Protein AF-A0A9J7AXQ6-F1 (afdb_monomer_lite)

pLDDT: mean 84.85, std 11.45, range [49.75, 93.62]

Foldseek 3Di:
DLVVLLVVLVVLLVVLVVLVVVQVVVCVVVVHRDFQFQLNVVCVVPVVVVVVVQCVCCVPPNNVCVPPPVVVNRRDGNSVSSNCVSVVSNVVSVVVPDPPPPPPPPDD

Secondary structure (DSSP, 8-state):
-HHHHHHHHHHHHHHHHHHHHHHHHHHHHHTS----BHHHHHHHHHHHHHHHHHHHHHHHT-HHIIIIIIHHHHHSBHHHHHHHHHHHHHHHHHHTT------TT---

Structure (mmCIF, N/CA/C/O backbone):
data_AF-A0A9J7AXQ6-F1
#
_entry.id   AF-A0A9J7AXQ6-F1
#
loop_
_atom_site.group_PDB
_atom_site.id
_atom_site.type_symbol
_atom_site.label_atom_id
_atom_site.label_alt_id
_atom_site.label_comp_id
_atom_site.label_asym_id
_atom_site.label_entity_id
_atom_site.label_seq_id
_atom_site.pdbx_PDB_ins_code
_atom_site.Cartn_x
_atom_site.Cartn_y
_atom_site.Cartn_z
_atom_site.occupancy
_atom_site.B_iso_or_equiv
_atom_site.auth_seq_id
_atom_site.auth_comp_id
_atom_site.auth_asym_id
_atom_site.auth_atom_id
_atom_site.pdbx_PDB_model_num
ATOM 1 N N . MET A 1 1 ? 23.133 6.300 -2.539 1.00 62.84 1 MET A N 1
ATOM 2 C CA . MET A 1 1 ? 21.986 5.466 -2.983 1.00 62.84 1 MET A CA 1
ATOM 3 C C . MET A 1 1 ? 21.393 4.571 -1.886 1.00 62.84 1 MET A C 1
ATOM 5 O O . MET A 1 1 ? 20.195 4.644 -1.673 1.00 62.84 1 MET A O 1
ATOM 9 N N . ARG A 1 2 ? 22.169 3.785 -1.115 1.00 68.44 2 ARG A N 1
ATOM 10 C CA . ARG A 1 2 ? 21.615 2.881 -0.069 1.00 68.44 2 ARG A CA 1
ATOM 11 C C . ARG A 1 2 ? 20.768 3.558 1.022 1.00 68.44 2 ARG A C 1
ATOM 13 O O . ARG A 1 2 ? 19.809 2.959 1.490 1.00 68.44 2 ARG A O 1
ATOM 20 N N . ARG A 1 3 ? 21.113 4.787 1.433 1.00 78.12 3 ARG A N 1
ATOM 21 C CA . ARG A 1 3 ? 20.332 5.544 2.431 1.00 78.12 3 ARG A CA 1
ATOM 22 C C . ARG A 1 3 ? 18.940 5.902 1.907 1.00 78.12 3 ARG A C 1
ATOM 24 O O . ARG A 1 3 ? 17.984 5.721 2.638 1.00 78.12 3 ARG A O 1
ATOM 31 N N . PHE A 1 4 ? 18.827 6.304 0.640 1.00 82.44 4 PHE A N 1
ATOM 32 C CA . PHE A 1 4 ? 17.548 6.648 0.012 1.00 82.44 4 PHE A CA 1
ATOM 33 C C . PHE A 1 4 ? 16.562 5.473 0.033 1.00 82.44 4 PHE A C 1
ATOM 35 O O . PHE A 1 4 ? 15.451 5.621 0.523 1.00 82.44 4 PHE A O 1
ATOM 42 N N . PHE A 1 5 ? 17.000 4.275 -0.373 1.00 80.12 5 PHE A N 1
ATOM 43 C CA . PHE A 1 5 ? 16.157 3.073 -0.305 1.00 80.12 5 PHE A CA 1
ATOM 44 C C . PHE A 1 5 ? 15.745 2.707 1.124 1.00 80.12 5 PHE A C 1
ATOM 46 O O . PHE A 1 5 ? 14.632 2.242 1.336 1.00 80.12 5 PHE A O 1
ATOM 53 N N . ARG A 1 6 ? 16.616 2.936 2.116 1.00 82.69 6 ARG A N 1
ATOM 54 C CA . ARG A 1 6 ? 16.266 2.730 3.530 1.00 82.69 6 ARG A CA 1
ATOM 55 C C . ARG A 1 6 ? 15.240 3.746 4.020 1.00 82.69 6 ARG A C 1
ATOM 57 O O . ARG A 1 6 ? 14.307 3.346 4.699 1.00 82.69 6 ARG A O 1
ATOM 64 N N . PHE A 1 7 ? 15.397 5.022 3.668 1.00 87.81 7 PHE A N 1
ATOM 65 C CA . PHE A 1 7 ? 14.414 6.062 3.983 1.00 87.81 7 PHE A CA 1
ATOM 66 C C . PHE A 1 7 ? 13.057 5.745 3.354 1.00 87.81 7 PHE A C 1
ATOM 68 O O . PHE A 1 7 ? 12.054 5.758 4.057 1.00 87.81 7 PHE A O 1
ATOM 75 N N . LEU A 1 8 ? 13.028 5.370 2.072 1.00 88.62 8 LEU A N 1
ATOM 76 C CA . LEU A 1 8 ? 11.796 4.982 1.386 1.00 88.62 8 LEU A CA 1
ATOM 77 C C . LEU A 1 8 ? 11.139 3.756 2.035 1.00 88.62 8 LEU A C 1
ATOM 79 O O . LEU A 1 8 ? 9.938 3.761 2.284 1.00 88.62 8 LEU A O 1
ATOM 83 N N . ALA A 1 9 ? 11.926 2.729 2.365 1.00 87.12 9 ALA A N 1
ATOM 84 C CA . ALA A 1 9 ? 11.419 1.549 3.059 1.00 87.12 9 ALA A CA 1
ATOM 85 C C . ALA A 1 9 ? 10.834 1.897 4.438 1.00 87.12 9 ALA A C 1
ATOM 87 O O . ALA A 1 9 ? 9.763 1.413 4.784 1.00 87.12 9 ALA A O 1
ATOM 88 N N . LEU A 1 10 ? 11.499 2.768 5.206 1.00 88.44 10 LEU A N 1
ATOM 89 C CA . LEU A 1 10 ? 10.991 3.237 6.498 1.00 88.44 10 LEU A CA 1
ATOM 90 C C . LEU A 1 10 ? 9.684 4.018 6.349 1.00 88.44 10 LEU A C 1
ATOM 92 O O . LEU A 1 10 ? 8.769 3.790 7.130 1.00 88.44 10 LEU A O 1
ATOM 96 N N . ILE A 1 11 ? 9.570 4.886 5.339 1.00 90.69 11 ILE A N 1
ATOM 97 C CA . ILE A 1 11 ? 8.329 5.623 5.057 1.00 90.69 11 ILE A CA 1
ATOM 98 C C . ILE A 1 11 ? 7.185 4.650 4.753 1.00 90.69 11 ILE A C 1
ATOM 100 O O . ILE A 1 11 ? 6.106 4.791 5.320 1.00 90.69 11 ILE A O 1
ATOM 104 N N . LEU A 1 12 ? 7.425 3.631 3.921 1.00 89.31 12 LEU A N 1
ATOM 105 C CA . LEU A 1 12 ? 6.417 2.612 3.607 1.00 89.31 12 LEU A CA 1
ATOM 106 C C . LEU A 1 12 ? 6.001 1.805 4.844 1.00 89.31 12 LEU A C 1
ATOM 108 O O . LEU A 1 12 ? 4.815 1.548 5.032 1.00 89.31 12 LEU A O 1
ATOM 112 N N . ILE A 1 13 ? 6.953 1.447 5.710 1.00 89.00 13 ILE A N 1
ATOM 113 C CA . ILE A 1 13 ? 6.670 0.733 6.965 1.00 89.00 13 ILE A CA 1
ATOM 114 C C . ILE A 1 13 ? 5.862 1.613 7.927 1.00 89.00 13 ILE A C 1
ATOM 116 O O . ILE A 1 13 ? 4.897 1.139 8.523 1.00 89.00 13 ILE A O 1
ATOM 120 N N . LEU A 1 14 ? 6.222 2.890 8.074 1.00 92.06 14 LEU A N 1
ATOM 121 C CA . LEU A 1 14 ? 5.473 3.833 8.909 1.00 92.06 14 LEU A CA 1
ATOM 122 C C . LEU A 1 14 ? 4.054 4.041 8.378 1.00 92.06 14 LEU A C 1
ATOM 124 O O . LEU A 1 14 ? 3.109 4.054 9.163 1.00 92.06 14 LEU A O 1
ATOM 128 N N . LEU A 1 15 ? 3.894 4.144 7.057 1.00 91.50 15 LEU A N 1
ATOM 129 C CA . LEU A 1 15 ? 2.584 4.237 6.420 1.00 91.50 15 LEU A CA 1
ATOM 130 C C . LEU A 1 15 ? 1.748 2.977 6.682 1.00 91.50 15 LEU A C 1
ATOM 132 O O . LEU A 1 15 ? 0.584 3.083 7.055 1.00 91.50 15 LEU A O 1
ATOM 136 N N . ALA A 1 16 ? 2.347 1.791 6.554 1.00 91.69 16 ALA A N 1
ATOM 137 C CA . ALA A 1 16 ? 1.688 0.526 6.864 1.00 91.69 16 ALA A CA 1
ATOM 138 C C . ALA A 1 16 ? 1.220 0.459 8.326 1.00 91.69 16 ALA A C 1
ATOM 140 O O . ALA A 1 16 ? 0.080 0.079 8.589 1.00 91.69 16 ALA A O 1
ATOM 141 N N . LEU A 1 17 ? 2.065 0.882 9.272 1.00 91.81 17 LEU A N 1
ATOM 142 C CA . LEU A 1 17 ? 1.714 0.951 10.693 1.00 91.81 17 LEU A CA 1
ATOM 143 C C . LEU A 1 17 ? 0.592 1.958 10.964 1.00 91.81 17 LEU A C 1
ATOM 145 O O . LEU A 1 17 ? -0.317 1.655 11.733 1.00 91.81 17 LEU A O 1
ATOM 149 N N . ALA A 1 18 ? 0.620 3.127 10.323 1.00 92.88 18 ALA A N 1
ATOM 150 C CA . ALA A 1 18 ? -0.433 4.131 10.456 1.00 92.88 18 ALA A CA 1
ATOM 151 C C . ALA A 1 18 ? -1.784 3.610 9.940 1.00 92.88 18 ALA A C 1
ATOM 153 O O . ALA A 1 18 ? -2.809 3.809 10.590 1.00 92.88 18 ALA A O 1
ATOM 154 N N . LEU A 1 19 ? -1.784 2.898 8.809 1.00 91.69 19 LEU A N 1
ATOM 155 C CA . LEU A 1 19 ? -2.984 2.261 8.262 1.00 91.69 19 LEU A CA 1
ATOM 156 C C . LEU A 1 19 ? -3.502 1.145 9.174 1.00 91.69 19 LEU A C 1
ATOM 158 O O . LEU A 1 19 ? -4.696 1.101 9.448 1.00 91.69 19 LEU A O 1
ATOM 162 N N . ALA A 1 20 ? -2.617 0.301 9.709 1.00 90.50 20 ALA A N 1
ATOM 163 C CA . ALA A 1 20 ? -3.004 -0.738 10.663 1.00 90.50 20 ALA A CA 1
ATOM 164 C C . ALA A 1 20 ? -3.596 -0.139 11.952 1.00 90.50 20 ALA A C 1
ATOM 166 O O . ALA A 1 20 ? -4.612 -0.620 12.451 1.00 90.50 20 ALA A O 1
ATOM 167 N N . ALA A 1 21 ? -2.998 0.938 12.471 1.00 92.56 21 ALA A N 1
ATOM 168 C CA . ALA A 1 21 ? -3.497 1.644 13.647 1.00 92.56 21 ALA A CA 1
ATOM 169 C C . ALA A 1 21 ? -4.862 2.297 13.387 1.00 92.56 21 ALA A C 1
ATOM 171 O O . ALA A 1 21 ? -5.758 2.187 14.222 1.00 92.56 21 ALA A O 1
ATOM 172 N N . ARG A 1 22 ? -5.045 2.930 12.218 1.00 93.06 22 ARG A N 1
ATOM 173 C CA . ARG A 1 22 ? -6.338 3.468 11.771 1.00 93.06 22 ARG A CA 1
ATOM 174 C C . ARG A 1 22 ? -7.393 2.369 11.720 1.00 93.06 22 ARG A C 1
ATOM 176 O O . ARG A 1 22 ? -8.458 2.541 12.304 1.00 93.06 22 ARG A O 1
ATOM 183 N N . ASP A 1 23 ? -7.111 1.268 11.033 1.00 90.44 23 ASP A N 1
ATOM 184 C CA . ASP A 1 23 ? -8.073 0.179 10.855 1.00 90.44 23 ASP A CA 1
ATOM 185 C C . ASP A 1 23 ? -8.423 -0.464 12.205 1.00 90.44 23 ASP A C 1
ATOM 187 O O . ASP A 1 23 ? -9.594 -0.731 12.475 1.00 90.44 23 ASP A O 1
ATOM 191 N N . GLY A 1 24 ? -7.447 -0.606 13.108 1.00 90.06 24 GLY A N 1
ATOM 192 C CA . GLY A 1 24 ? -7.681 -1.032 14.489 1.00 90.06 24 GLY A CA 1
ATOM 193 C C . GLY A 1 24 ? -8.557 -0.054 15.277 1.00 90.06 24 GLY A C 1
ATOM 194 O O . GLY A 1 24 ? -9.508 -0.471 15.936 1.00 90.06 24 GLY A O 1
ATOM 195 N N . TYR A 1 25 ? -8.291 1.248 15.169 1.00 91.69 25 TYR A N 1
ATOM 196 C CA . TYR A 1 25 ? -9.062 2.295 15.841 1.00 91.69 25 TYR A CA 1
ATOM 197 C C . TYR A 1 25 ? -10.512 2.359 15.348 1.00 91.69 25 TYR A C 1
ATOM 199 O O . TYR A 1 25 ? -11.444 2.366 16.152 1.00 91.69 25 TYR A O 1
ATOM 207 N N . VAL A 1 26 ? -10.717 2.349 14.029 1.00 90.44 26 VAL A N 1
ATOM 208 C CA . VAL A 1 26 ? -12.055 2.342 13.423 1.00 90.44 26 VAL A CA 1
ATOM 209 C C . VAL A 1 26 ? -12.792 1.051 13.774 1.00 90.44 26 VAL A C 1
ATOM 211 O O . VAL A 1 26 ? -13.982 1.093 14.094 1.00 90.44 26 VAL A O 1
ATOM 214 N N . SER A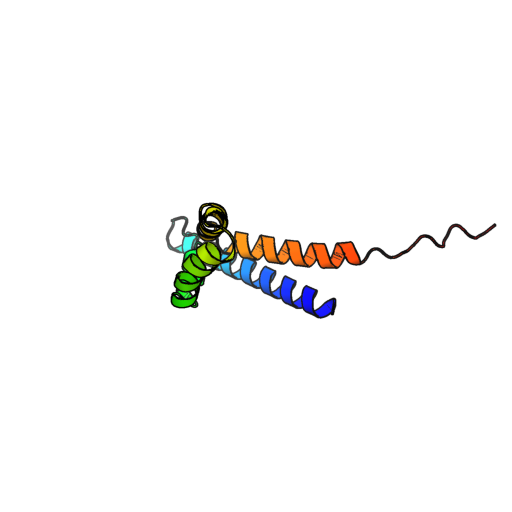 1 27 ? -12.098 -0.089 13.774 1.00 90.00 27 SER A N 1
ATOM 215 C CA . SER A 1 27 ? -12.712 -1.365 14.145 1.00 90.00 27 SER A CA 1
ATOM 216 C C . SER A 1 27 ? -13.154 -1.389 15.608 1.00 90.00 27 SER A C 1
ATOM 218 O O . SER A 1 27 ? -14.244 -1.866 15.921 1.00 90.00 27 SER A O 1
ATOM 220 N N . TRP A 1 28 ? -12.345 -0.807 16.499 1.00 90.38 28 TRP A N 1
ATOM 221 C CA . TRP A 1 28 ? -12.684 -0.648 17.911 1.00 90.38 28 TRP A CA 1
ATOM 222 C C . TRP A 1 28 ? -13.911 0.246 18.110 1.00 90.38 28 TRP A C 1
ATOM 224 O O . TRP A 1 28 ? -14.832 -0.123 18.832 1.00 90.38 28 TRP A O 1
ATOM 234 N N . GLN A 1 29 ? -13.955 1.401 17.441 1.00 92.62 29 GLN A N 1
ATOM 235 C CA . GLN A 1 29 ? -15.079 2.335 17.561 1.00 92.62 29 GLN A CA 1
ATOM 236 C C . GLN A 1 29 ? -16.394 1.773 17.026 1.00 92.62 29 GLN A C 1
ATOM 238 O O . GLN A 1 29 ? -17.453 1.998 17.605 1.00 92.62 29 GLN A O 1
ATOM 243 N N . THR A 1 30 ? -16.337 1.084 15.889 1.00 88.81 30 THR A N 1
ATOM 244 C CA . THR A 1 30 ? -17.537 0.590 15.202 1.00 88.81 30 THR A CA 1
ATOM 245 C C . THR A 1 30 ? -18.000 -0.772 15.718 1.00 88.81 30 THR A C 1
ATOM 247 O O . THR A 1 30 ? -19.078 -1.230 15.335 1.00 88.81 30 THR A O 1
ATOM 250 N N . GLY A 1 31 ? -17.194 -1.438 16.556 1.00 87.62 31 GLY A N 1
ATOM 251 C CA . GLY A 1 31 ? -17.439 -2.805 17.022 1.00 87.62 31 GLY A CA 1
ATOM 252 C C . GLY A 1 31 ? -17.439 -3.846 15.895 1.00 87.62 31 GLY A C 1
ATOM 253 O O . GLY A 1 31 ? -17.910 -4.966 16.086 1.00 87.62 31 GLY A O 1
ATOM 254 N N . ARG A 1 32 ? -16.957 -3.480 14.703 1.00 87.56 32 ARG A N 1
ATOM 255 C CA . ARG A 1 32 ? -16.921 -4.319 13.501 1.00 87.56 32 ARG A CA 1
ATOM 256 C C . ARG A 1 32 ? -15.526 -4.279 12.908 1.00 87.56 32 ARG A C 1
ATOM 258 O O . ARG A 1 32 ? -14.889 -3.237 12.920 1.00 87.56 32 ARG A O 1
ATOM 265 N N . LEU A 1 33 ? -15.067 -5.393 12.344 1.00 85.44 33 LEU A N 1
ATOM 266 C CA . LEU A 1 33 ? -13.806 -5.410 11.605 1.00 85.44 33 LEU A CA 1
ATOM 267 C C . LEU A 1 33 ? -13.957 -4.562 10.337 1.00 85.44 33 LEU A C 1
ATOM 269 O O . LEU A 1 33 ? -14.629 -4.970 9.391 1.00 85.44 33 LEU A O 1
ATOM 273 N N . ASN A 1 34 ? -13.354 -3.375 10.346 1.00 86.94 34 ASN A N 1
ATOM 274 C CA . ASN A 1 34 ? -13.343 -2.447 9.225 1.00 86.94 34 ASN A CA 1
ATOM 275 C C . ASN A 1 34 ? -11.899 -2.258 8.761 1.00 86.94 34 ASN A C 1
ATOM 277 O O . ASN A 1 34 ? -11.148 -1.445 9.303 1.00 86.94 34 ASN A O 1
ATOM 281 N N . ILE A 1 35 ? -11.521 -3.072 7.783 1.00 90.25 35 ILE A N 1
ATOM 282 C CA . ILE A 1 35 ? -10.190 -3.086 7.191 1.00 90.25 35 ILE A CA 1
A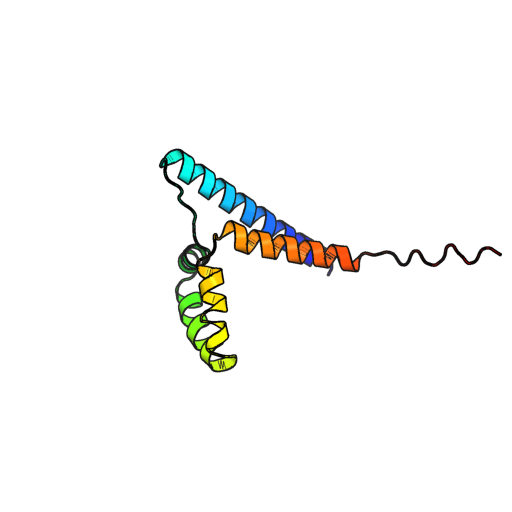TOM 283 C C . ILE A 1 35 ? -10.292 -2.421 5.827 1.00 90.25 35 ILE A C 1
ATOM 285 O O . ILE A 1 35 ? -11.188 -2.739 5.047 1.00 90.25 35 ILE A O 1
ATOM 289 N N . MET A 1 36 ? -9.394 -1.482 5.545 1.00 92.94 36 MET A N 1
ATOM 290 C CA . MET A 1 36 ? -9.399 -0.787 4.265 1.00 92.94 36 MET A CA 1
ATOM 291 C C . MET A 1 36 ? -8.562 -1.545 3.238 1.00 92.94 36 MET A C 1
ATOM 293 O O . MET A 1 36 ? -7.369 -1.779 3.441 1.00 92.94 36 MET A O 1
ATOM 297 N N . ASP A 1 37 ? -9.175 -1.862 2.103 1.00 93.62 37 ASP A N 1
ATOM 298 C CA . ASP A 1 37 ? -8.490 -2.523 0.995 1.00 93.62 37 ASP A CA 1
ATOM 299 C C . ASP A 1 37 ? -7.532 -1.564 0.274 1.00 93.62 37 ASP A C 1
ATOM 301 O O . ASP A 1 37 ? -7.769 -0.350 0.182 1.00 93.62 37 ASP A O 1
ATOM 305 N N . ALA A 1 38 ? -6.446 -2.107 -0.278 1.00 92.50 38 ALA A N 1
ATOM 306 C CA . ALA A 1 38 ? -5.435 -1.333 -0.997 1.00 92.50 38 ALA A CA 1
ATOM 307 C C . ALA A 1 38 ? -6.017 -0.578 -2.207 1.00 92.50 38 ALA A C 1
ATOM 309 O O . ALA A 1 38 ? -5.642 0.568 -2.464 1.00 92.50 38 ALA A O 1
ATOM 310 N N . GLY A 1 39 ? -6.969 -1.187 -2.916 1.00 91.38 39 GLY A N 1
ATOM 311 C CA . GLY A 1 39 ? -7.675 -0.582 -4.044 1.00 91.38 39 GLY A CA 1
ATOM 312 C C . GLY A 1 39 ? -8.535 0.605 -3.624 1.00 91.38 39 GLY A C 1
ATOM 313 O O . GLY A 1 39 ? -8.516 1.633 -4.296 1.00 91.38 39 GLY A O 1
ATOM 314 N N . THR A 1 40 ? -9.218 0.514 -2.481 1.00 92.00 40 THR A N 1
ATOM 315 C CA . THR A 1 40 ? -10.012 1.621 -1.923 1.00 92.00 40 THR A CA 1
ATOM 316 C C . THR A 1 40 ? -9.120 2.789 -1.519 1.00 92.00 40 THR A C 1
ATOM 318 O O . THR A 1 40 ? -9.435 3.939 -1.829 1.00 92.00 40 THR A O 1
ATOM 321 N N . LEU A 1 41 ? -7.971 2.510 -0.896 1.00 91.56 41 LEU A N 1
ATOM 322 C CA . LEU A 1 41 ? -6.988 3.541 -0.567 1.00 91.56 41 LEU A CA 1
ATOM 323 C C . LEU A 1 41 ? -6.422 4.210 -1.828 1.00 91.56 41 LEU A C 1
ATOM 325 O O . LEU A 1 41 ? -6.363 5.438 -1.888 1.00 91.56 41 LEU A O 1
ATOM 329 N N . TRP A 1 42 ? -6.047 3.439 -2.852 1.00 92.31 42 TRP A N 1
ATOM 330 C CA . TRP A 1 42 ? -5.553 4.005 -4.111 1.00 92.31 42 TRP A CA 1
ATOM 331 C C . TRP A 1 42 ? -6.643 4.824 -4.811 1.00 92.31 42 TRP A C 1
ATOM 333 O O . TRP A 1 42 ? -6.408 5.972 -5.183 1.00 92.31 42 TRP A O 1
ATOM 343 N N . ALA A 1 43 ? -7.861 4.298 -4.921 1.00 91.44 43 ALA A N 1
ATOM 344 C CA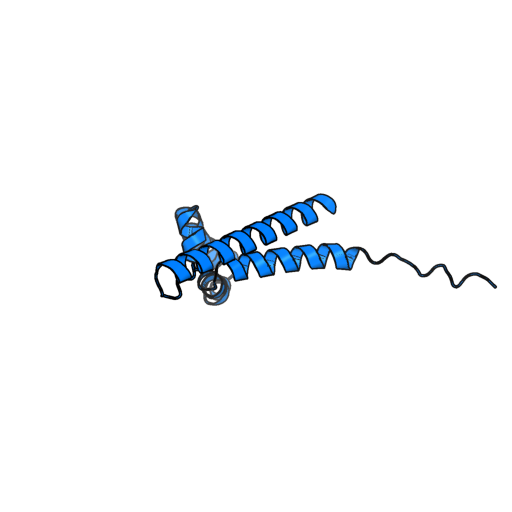 . ALA A 1 43 ? -8.980 5.025 -5.510 1.00 91.44 43 ALA A CA 1
ATOM 345 C C . ALA A 1 43 ? -9.306 6.324 -4.749 1.00 91.44 43 ALA A C 1
ATOM 347 O O . ALA A 1 43 ? -9.714 7.301 -5.375 1.00 91.44 43 ALA A O 1
ATOM 348 N N . GLY A 1 44 ? -9.106 6.348 -3.426 1.00 90.88 44 GLY A N 1
ATOM 349 C CA . GLY A 1 44 ? -9.239 7.548 -2.598 1.00 90.88 44 GLY A CA 1
ATOM 350 C C . GLY A 1 44 ? -8.142 8.590 -2.835 1.00 90.88 44 GLY A C 1
ATOM 351 O O . GLY A 1 44 ? -8.408 9.782 -2.713 1.00 90.88 44 GLY A O 1
ATOM 352 N N . LEU A 1 45 ? -6.932 8.161 -3.207 1.00 90.19 45 LEU A N 1
ATOM 353 C CA . LEU A 1 45 ? -5.829 9.059 -3.562 1.00 90.19 45 LEU A CA 1
ATOM 354 C C . LEU A 1 45 ? -5.956 9.589 -4.993 1.00 90.19 45 LEU A C 1
ATOM 356 O O . LEU A 1 45 ? -5.801 10.785 -5.221 1.00 90.19 45 LEU A O 1
ATOM 360 N N . HIS A 1 46 ? -6.189 8.701 -5.964 1.00 90.62 46 HIS A N 1
ATOM 361 C CA . HIS A 1 46 ? -6.264 9.072 -7.375 1.00 90.62 46 HIS A CA 1
ATOM 362 C C . HIS A 1 46 ? -6.984 8.010 -8.220 1.00 90.62 46 HIS A C 1
ATOM 364 O O . HIS A 1 46 ? -6.356 7.175 -8.881 1.00 90.62 46 HIS A O 1
ATOM 370 N N . ARG A 1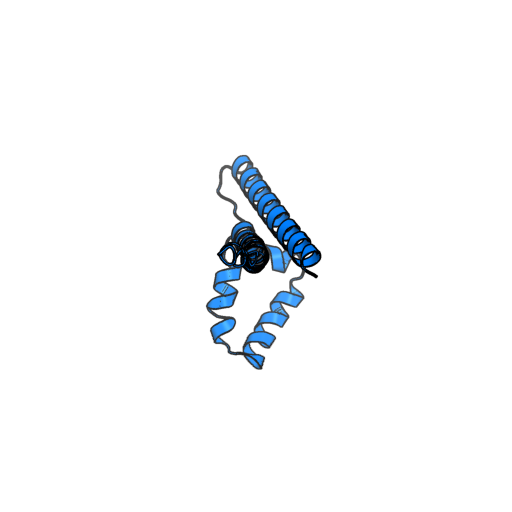 47 ? -8.319 8.062 -8.244 1.00 91.19 47 ARG A N 1
ATOM 371 C CA . ARG A 1 47 ? -9.178 7.115 -8.978 1.00 91.19 47 ARG A CA 1
ATOM 372 C C . ARG A 1 47 ? -8.836 6.989 -10.464 1.00 91.19 47 ARG A C 1
ATOM 374 O O . ARG A 1 47 ? -8.731 5.871 -10.959 1.00 91.19 47 ARG A O 1
ATOM 381 N N . ASP A 1 48 ? -8.584 8.103 -11.145 1.00 92.56 48 ASP A N 1
ATOM 382 C CA . ASP A 1 48 ? -8.306 8.092 -12.589 1.00 92.56 48 ASP A CA 1
ATOM 383 C C . ASP A 1 48 ? -7.025 7.318 -12.916 1.00 92.56 48 ASP A C 1
ATOM 385 O O . ASP A 1 48 ? -6.935 6.635 -13.931 1.00 92.56 48 ASP A O 1
ATOM 389 N N . SER A 1 49 ? -6.036 7.353 -12.014 1.00 91.56 49 SER A N 1
ATOM 390 C CA . SER A 1 49 ? -4.780 6.627 -12.222 1.00 91.56 49 SER A CA 1
ATOM 391 C C . SER A 1 49 ? -4.997 5.116 -12.159 1.00 91.56 49 SER A C 1
ATOM 393 O O . SER A 1 49 ? -4.381 4.376 -12.922 1.00 91.56 49 SER A O 1
ATOM 395 N N . LEU A 1 50 ? -5.923 4.666 -11.306 1.00 89.75 50 LEU A N 1
ATOM 396 C CA . LEU A 1 50 ? -6.299 3.265 -11.191 1.00 89.75 50 LEU A CA 1
ATOM 397 C C . LEU A 1 50 ? -7.059 2.788 -12.438 1.00 89.75 50 LEU A C 1
ATOM 399 O O . LEU A 1 50 ? -6.765 1.717 -12.963 1.00 89.75 50 LEU A O 1
ATOM 403 N N . GLN A 1 51 ? -7.985 3.605 -12.947 1.00 91.88 51 GLN A N 1
ATOM 404 C CA . GLN A 1 51 ? -8.743 3.301 -14.167 1.00 91.88 51 GLN A CA 1
ATOM 405 C C . GLN A 1 51 ? -7.864 3.273 -15.420 1.00 91.88 51 GLN A C 1
ATOM 407 O O . GLN A 1 51 ? -8.138 2.508 -16.337 1.00 91.88 51 GLN A O 1
ATOM 412 N N . LEU A 1 52 ? -6.804 4.083 -15.463 1.00 92.62 52 LEU A N 1
ATOM 413 C CA . LEU A 1 52 ? -5.824 4.065 -16.550 1.00 92.62 52 LEU A CA 1
ATOM 414 C C . LEU A 1 52 ? -4.821 2.908 -16.422 1.00 92.62 52 LEU A C 1
ATOM 416 O O . LEU A 1 52 ? -4.326 2.417 -17.438 1.00 92.62 52 LEU A O 1
ATOM 420 N N . ALA A 1 53 ? -4.525 2.454 -15.199 1.00 89.81 53 ALA A N 1
ATOM 421 C CA . ALA A 1 53 ? -3.588 1.358 -14.957 1.00 89.81 53 ALA A CA 1
ATOM 422 C C . ALA A 1 53 ? -4.085 0.027 -15.545 1.00 89.81 53 ALA A C 1
ATOM 424 O O . ALA A 1 53 ? -3.293 -0.709 -16.134 1.00 89.81 53 ALA A O 1
ATOM 425 N N . GLU A 1 54 ? -5.388 -0.248 -15.449 1.00 89.56 54 GLU A N 1
ATOM 426 C CA . GLU A 1 54 ? -6.018 -1.451 -16.004 1.00 89.56 54 GLU A CA 1
ATOM 427 C C . GLU A 1 54 ? -5.751 -1.651 -17.508 1.00 89.56 54 GLU A C 1
ATOM 429 O O . GLU A 1 54 ? -5.112 -2.649 -17.878 1.00 89.56 54 GLU A O 1
ATOM 434 N N . PRO A 1 55 ? -6.187 -0.739 -18.401 1.00 92.19 55 PRO A N 1
ATOM 435 C CA . PRO A 1 55 ? -5.971 -0.894 -19.829 1.00 92.19 55 PRO A CA 1
ATOM 436 C C . PRO A 1 55 ? -4.488 -0.794 -20.182 1.00 92.19 55 PRO A C 1
ATOM 438 O O . PRO A 1 55 ? -4.059 -1.453 -21.125 1.00 92.19 55 PRO A O 1
ATOM 441 N N . ALA A 1 56 ? -3.682 -0.032 -19.433 1.00 91.25 56 ALA A N 1
ATOM 442 C CA . ALA A 1 56 ? -2.243 0.038 -19.664 1.00 91.25 56 ALA A CA 1
ATOM 443 C C . ALA A 1 56 ? -1.567 -1.324 -19.433 1.00 91.25 56 ALA A C 1
ATOM 445 O O . ALA A 1 56 ? -0.882 -1.831 -20.320 1.00 91.25 56 ALA A O 1
ATOM 446 N N . ILE A 1 57 ? -1.793 -1.962 -18.284 1.00 89.31 57 ILE A N 1
ATOM 447 C CA . ILE A 1 57 ? -1.190 -3.267 -17.966 1.00 89.31 57 ILE A CA 1
ATOM 448 C C . ILE A 1 57 ? -1.709 -4.349 -18.916 1.00 89.31 57 ILE A C 1
ATOM 450 O O . ILE A 1 57 ? -0.927 -5.152 -19.430 1.00 89.31 57 ILE A O 1
ATOM 454 N N . THR A 1 58 ? -3.011 -4.330 -19.201 1.00 91.06 58 THR A N 1
ATOM 455 C CA . THR A 1 58 ? -3.651 -5.294 -20.105 1.00 91.06 58 THR A CA 1
ATOM 456 C C . THR A 1 58 ? -3.115 -5.176 -21.533 1.00 91.06 58 THR A C 1
ATOM 458 O O . THR A 1 58 ? -2.887 -6.194 -22.184 1.00 91.06 58 THR A O 1
ATOM 461 N N . ARG A 1 59 ? -2.875 -3.948 -22.017 1.00 90.62 59 ARG A N 1
ATOM 462 C CA . ARG A 1 59 ? -2.416 -3.676 -23.387 1.00 90.62 59 ARG A CA 1
ATOM 463 C C . ARG A 1 59 ? -0.913 -3.861 -23.579 1.00 90.62 59 ARG A C 1
ATOM 465 O O . ARG A 1 59 ? -0.508 -4.302 -24.649 1.00 90.62 59 ARG A O 1
ATOM 472 N N . TYR A 1 60 ? -0.095 -3.484 -22.595 1.00 91.81 60 TYR A N 1
ATOM 473 C CA . TYR A 1 60 ? 1.365 -3.457 -22.750 1.00 91.81 60 TYR A CA 1
ATOM 474 C C . TYR A 1 60 ? 2.084 -4.680 -22.179 1.00 91.81 60 TYR A C 1
ATOM 476 O O . TYR A 1 60 ? 3.208 -4.950 -22.596 1.00 91.81 60 TYR A O 1
ATOM 484 N N . LEU A 1 61 ? 1.484 -5.400 -21.227 1.00 88.75 61 LEU A N 1
ATOM 485 C CA . LEU A 1 61 ? 2.136 -6.533 -20.569 1.00 88.75 61 LEU A CA 1
ATOM 486 C C . LEU A 1 61 ? 1.385 -7.835 -20.845 1.00 88.75 61 LEU A C 1
ATOM 488 O O . LEU A 1 61 ? 1.827 -8.639 -21.660 1.00 88.75 61 LEU A O 1
ATOM 492 N N . HIS A 1 62 ? 0.270 -8.056 -20.148 1.00 87.62 62 HIS A N 1
ATOM 493 C CA . HIS A 1 62 ? -0.588 -9.224 -20.323 1.00 87.62 62 HIS A CA 1
ATOM 494 C C . HIS A 1 62 ? -1.874 -9.056 -19.490 1.00 87.62 62 HIS A C 1
ATOM 496 O O . HIS A 1 62 ? -1.772 -8.662 -18.322 1.00 87.62 62 HIS A O 1
ATOM 502 N N . PRO A 1 63 ? -3.065 -9.435 -19.993 1.00 87.69 63 PRO A N 1
ATOM 503 C CA . PRO A 1 63 ? -4.320 -9.358 -19.231 1.00 87.69 63 PRO A CA 1
ATOM 504 C C . PRO A 1 63 ? -4.269 -10.084 -17.877 1.00 87.69 63 PRO A C 1
ATOM 506 O O . PRO A 1 63 ? -4.788 -9.591 -16.877 1.00 87.69 63 PRO A O 1
ATOM 509 N N . TYR A 1 64 ? -3.559 -11.218 -17.828 1.00 88.94 64 TYR A N 1
ATOM 510 C CA . TYR A 1 64 ? -3.417 -12.037 -16.616 1.00 88.94 64 TYR A CA 1
ATOM 511 C C . TYR A 1 64 ? -2.724 -11.314 -15.439 1.00 88.94 64 TYR A C 1
ATOM 513 O O . TYR A 1 64 ? -2.916 -11.659 -14.273 1.00 88.94 64 TYR A O 1
ATOM 521 N N . LEU A 1 65 ? -1.902 -10.297 -15.727 1.00 88.56 65 LEU A N 1
ATOM 522 C CA . LEU A 1 65 ? -1.219 -9.514 -14.692 1.00 88.56 65 LEU A CA 1
ATOM 523 C 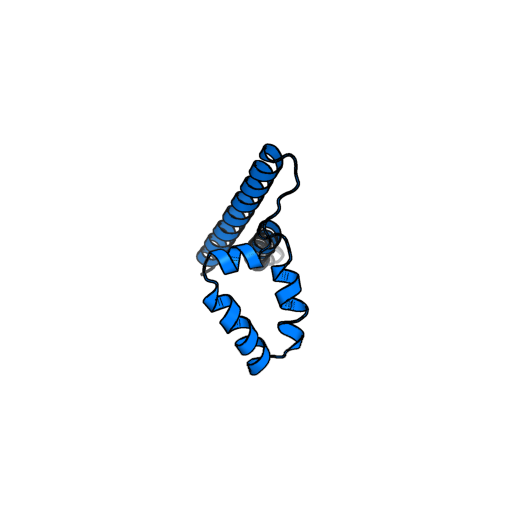C . LEU A 1 65 ? -2.168 -8.547 -13.990 1.00 88.56 65 LEU A C 1
ATOM 525 O O . LEU A 1 65 ? -2.002 -8.273 -12.800 1.00 88.56 65 LEU A O 1
ATOM 529 N N . TRP A 1 66 ? -3.171 -8.039 -14.705 1.00 88.88 66 TRP A N 1
ATOM 530 C CA . TRP A 1 66 ? -4.215 -7.244 -14.077 1.00 88.88 66 TRP A CA 1
ATOM 531 C C . TRP A 1 66 ? -5.178 -8.155 -13.308 1.00 88.88 66 TRP A C 1
ATOM 533 O O . TRP A 1 66 ? -5.311 -8.023 -12.090 1.00 88.88 66 TRP A O 1
ATOM 543 N N . HIS A 1 67 ? -5.757 -9.145 -13.995 1.00 88.62 67 HIS A N 1
ATOM 544 C CA . HIS A 1 67 ? -6.641 -10.153 -13.408 1.00 88.62 67 HIS A CA 1
ATOM 545 C C . HIS A 1 67 ? -6.050 -11.562 -13.573 1.00 88.62 67 HIS A C 1
ATOM 547 O O . HIS A 1 67 ? -5.965 -12.028 -14.706 1.00 88.62 67 HIS A O 1
ATOM 553 N N . PRO A 1 68 ? -5.698 -12.283 -12.490 1.00 88.44 68 PRO A N 1
ATOM 554 C CA . PRO A 1 68 ? -6.075 -12.015 -11.099 1.00 88.44 68 PRO A CA 1
ATOM 555 C C . PRO A 1 68 ? -5.029 -11.255 -10.271 1.00 88.44 68 PRO A C 1
ATOM 557 O O . PRO A 1 68 ? -5.345 -10.855 -9.155 1.00 88.44 68 PRO A O 1
ATOM 560 N N . VAL A 1 69 ? -3.792 -11.077 -10.745 1.00 89.62 69 VAL A N 1
ATOM 561 C CA . VAL A 1 69 ? -2.668 -10.728 -9.851 1.00 89.62 69 VAL A CA 1
ATOM 562 C C . VAL A 1 69 ? -2.843 -9.359 -9.190 1.00 89.62 69 VAL A C 1
ATOM 564 O O . VAL A 1 69 ? -2.859 -9.267 -7.963 1.00 89.62 69 VAL A O 1
ATOM 567 N N . THR A 1 70 ? -3.004 -8.300 -9.983 1.00 88.69 70 THR A N 1
ATOM 568 C CA . THR A 1 70 ? -3.101 -6.934 -9.452 1.00 88.69 70 THR A CA 1
ATOM 569 C C . THR A 1 70 ? -4.397 -6.744 -8.673 1.00 88.69 70 THR A C 1
ATOM 571 O O . THR A 1 70 ? -4.362 -6.243 -7.554 1.00 88.69 70 THR A O 1
ATOM 574 N N . VAL A 1 71 ? -5.528 -7.225 -9.192 1.00 90.19 71 VAL A N 1
ATOM 575 C CA . VAL A 1 71 ? -6.807 -7.137 -8.473 1.00 90.19 71 VAL A CA 1
ATOM 576 C C . VAL A 1 71 ? -6.777 -7.876 -7.139 1.00 90.19 71 VAL A C 1
ATOM 578 O O . VAL A 1 71 ? -7.254 -7.330 -6.149 1.00 90.19 71 VAL A O 1
ATOM 581 N N . THR A 1 72 ? -6.146 -9.050 -7.059 1.00 92.31 72 THR A N 1
ATOM 582 C CA . THR A 1 72 ? -5.990 -9.757 -5.776 1.00 92.31 72 THR A CA 1
ATOM 583 C C . THR A 1 72 ? -5.223 -8.898 -4.775 1.00 92.31 72 THR A C 1
ATOM 585 O O . THR A 1 72 ? -5.655 -8.768 -3.637 1.00 92.31 72 THR A O 1
ATOM 588 N N . ILE A 1 73 ? -4.135 -8.247 -5.200 1.00 90.69 73 ILE A N 1
ATOM 589 C CA . ILE A 1 73 ? -3.363 -7.334 -4.342 1.00 90.69 73 ILE A CA 1
ATOM 590 C C . ILE A 1 73 ? -4.209 -6.125 -3.919 1.00 90.69 73 ILE A C 1
ATOM 592 O O . ILE A 1 73 ? -4.128 -5.692 -2.773 1.00 90.69 73 ILE A O 1
ATOM 596 N N . LEU A 1 74 ? -5.039 -5.585 -4.813 1.00 90.75 74 LEU A N 1
ATOM 597 C CA . LEU A 1 74 ? -5.911 -4.447 -4.511 1.00 90.75 74 LEU A CA 1
ATOM 598 C C . LEU A 1 74 ? -7.021 -4.794 -3.516 1.00 90.75 74 LEU A C 1
ATOM 600 O O . LEU A 1 74 ? -7.445 -3.917 -2.769 1.00 90.75 74 LEU A O 1
ATOM 604 N N . LEU A 1 75 ? -7.467 -6.047 -3.488 1.00 92.50 75 LEU A N 1
ATOM 605 C CA . LEU A 1 75 ? -8.445 -6.551 -2.522 1.00 92.50 75 LEU A CA 1
ATOM 606 C C . LEU A 1 75 ? -7.815 -6.923 -1.172 1.00 92.50 75 LEU A C 1
ATOM 608 O O . LEU A 1 75 ? -8.532 -7.195 -0.216 1.00 92.50 75 LEU A O 1
ATOM 612 N N . MET A 1 76 ? -6.484 -6.967 -1.072 1.00 92.25 76 MET A N 1
ATOM 613 C CA . MET A 1 76 ? -5.818 -7.214 0.203 1.00 92.25 76 MET A CA 1
ATOM 614 C C . MET A 1 76 ? -5.846 -5.964 1.096 1.00 92.25 76 MET A C 1
ATOM 616 O O . MET A 1 76 ? -5.873 -4.834 0.592 1.00 92.25 76 MET A O 1
ATOM 620 N N . PRO A 1 77 ? -5.743 -6.142 2.427 1.00 92.94 77 PRO A N 1
ATOM 621 C CA . PRO A 1 77 ? -5.631 -5.030 3.361 1.00 92.94 77 PRO A CA 1
ATOM 622 C C . PRO A 1 77 ? -4.482 -4.088 2.998 1.00 92.94 77 PRO A C 1
ATOM 624 O O . PRO A 1 77 ? -3.338 -4.528 2.830 1.00 92.94 77 PRO A O 1
ATOM 627 N N . ALA A 1 78 ? -4.756 -2.785 2.933 1.00 91.38 78 ALA A N 1
ATOM 628 C CA . ALA A 1 78 ? -3.777 -1.785 2.517 1.00 91.38 78 ALA A CA 1
ATOM 629 C C . ALA A 1 78 ? -2.509 -1.831 3.383 1.00 91.38 78 ALA A C 1
ATOM 631 O O . ALA A 1 78 ? -1.392 -1.846 2.862 1.00 91.38 78 ALA A O 1
ATOM 632 N N . TRP A 1 79 ? -2.673 -1.930 4.707 1.00 90.69 79 TRP A N 1
ATOM 633 C CA . TRP A 1 79 ? -1.555 -2.028 5.648 1.00 90.69 79 TRP A CA 1
ATOM 634 C C . TRP A 1 79 ? -0.650 -3.235 5.369 1.00 90.69 79 TRP A C 1
ATOM 636 O O . TRP A 1 79 ? 0.569 -3.131 5.499 1.00 90.69 79 TRP A O 1
ATOM 646 N N . LEU A 1 80 ? -1.222 -4.361 4.934 1.00 92.00 80 LEU A N 1
ATOM 647 C CA . LEU A 1 80 ? -0.474 -5.576 4.624 1.00 92.00 80 LEU A CA 1
ATOM 648 C C . LEU A 1 80 ? 0.342 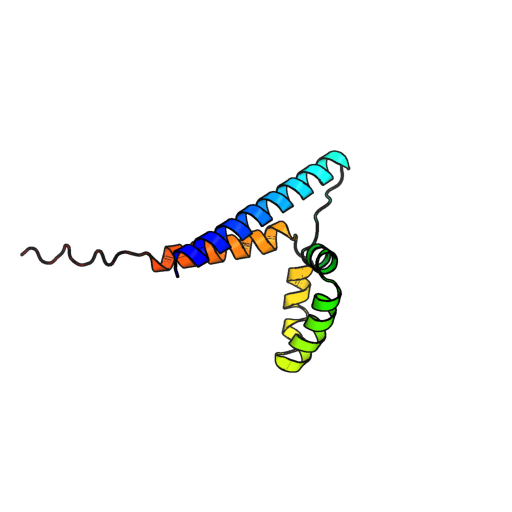-5.376 3.346 1.00 92.00 80 LEU A C 1
ATOM 650 O O . LEU A 1 80 ? 1.542 -5.648 3.342 1.00 92.00 80 LEU A O 1
ATOM 654 N N . VAL A 1 81 ? -0.269 -4.824 2.294 1.00 91.56 81 VAL A N 1
ATOM 655 C CA . VAL A 1 81 ? 0.412 -4.546 1.019 1.00 91.56 81 VAL A CA 1
ATOM 656 C C . VAL A 1 81 ? 1.603 -3.604 1.226 1.00 91.56 81 VAL A C 1
ATOM 658 O O . VAL A 1 81 ? 2.731 -3.945 0.860 1.00 91.56 81 VAL A O 1
ATOM 661 N N . PHE A 1 82 ? 1.398 -2.451 1.874 1.00 89.31 82 PHE A N 1
ATOM 662 C CA . PHE A 1 82 ? 2.494 -1.509 2.144 1.00 89.31 82 PHE A CA 1
ATOM 663 C C . PHE A 1 82 ? 3.530 -2.078 3.118 1.00 89.31 82 PHE A C 1
ATOM 665 O O . PHE A 1 82 ? 4.727 -1.834 2.945 1.00 89.31 82 PHE A O 1
ATOM 672 N N . GLY A 1 83 ? 3.097 -2.863 4.108 1.00 88.62 83 GLY A N 1
ATOM 673 C CA . GLY A 1 83 ? 3.980 -3.502 5.079 1.00 88.62 83 GLY A CA 1
ATOM 674 C C . GLY A 1 83 ? 4.923 -4.502 4.418 1.00 88.62 83 GLY A C 1
ATOM 675 O O . GLY A 1 83 ? 6.136 -4.425 4.613 1.00 88.62 83 GLY A O 1
ATOM 676 N N . VAL A 1 84 ? 4.393 -5.388 3.571 1.00 91.38 84 VAL A N 1
ATOM 677 C CA . VAL A 1 84 ? 5.189 -6.370 2.818 1.00 91.38 84 VAL A CA 1
ATOM 678 C C . VAL A 1 84 ? 6.161 -5.674 1.867 1.00 91.38 84 VAL A C 1
ATOM 680 O O . VAL A 1 84 ? 7.342 -6.027 1.843 1.00 91.38 84 VAL A O 1
ATOM 683 N N . LEU A 1 85 ? 5.714 -4.648 1.135 1.00 88.50 85 LEU A N 1
ATOM 684 C CA . LEU A 1 85 ? 6.585 -3.878 0.239 1.00 88.50 85 LEU A CA 1
ATOM 685 C C . LEU A 1 85 ? 7.705 -3.156 1.003 1.00 88.50 85 LEU A C 1
ATOM 687 O O . LEU A 1 85 ? 8.873 -3.217 0.606 1.00 88.50 85 LEU A O 1
ATOM 691 N N . GLY A 1 86 ? 7.374 -2.510 2.123 1.00 87.44 86 GLY A N 1
ATOM 692 C CA . GLY A 1 86 ? 8.332 -1.801 2.968 1.00 87.44 86 GLY A CA 1
ATOM 693 C C . GLY A 1 86 ? 9.362 -2.736 3.607 1.00 87.44 86 GLY A C 1
ATOM 694 O O . GLY A 1 86 ? 10.568 -2.485 3.517 1.00 87.44 86 GLY A O 1
ATOM 695 N N . ILE A 1 87 ? 8.912 -3.850 4.192 1.00 88.12 87 ILE A N 1
ATOM 696 C CA . ILE A 1 87 ? 9.788 -4.868 4.793 1.00 88.12 87 ILE A CA 1
ATOM 697 C C . ILE A 1 87 ? 10.662 -5.524 3.720 1.00 88.12 87 ILE A C 1
ATOM 699 O O . ILE A 1 87 ? 11.868 -5.670 3.930 1.00 88.12 87 ILE A O 1
ATOM 703 N N . GLY A 1 88 ? 10.095 -5.867 2.561 1.00 87.69 88 GLY A N 1
ATOM 704 C CA . GLY A 1 88 ? 10.830 -6.455 1.441 1.00 87.69 88 GLY A CA 1
ATOM 705 C C . GLY A 1 88 ? 11.964 -5.550 0.957 1.00 87.69 88 GLY A C 1
ATOM 706 O O . GLY A 1 88 ? 13.113 -5.991 0.858 1.00 87.69 88 GLY A O 1
ATOM 707 N N . LEU A 1 89 ? 11.679 -4.260 0.750 1.00 85.31 89 LEU A N 1
ATOM 708 C CA . LEU A 1 89 ? 12.696 -3.265 0.395 1.00 85.31 89 LEU A CA 1
ATOM 709 C C . LEU A 1 89 ? 13.765 -3.130 1.483 1.00 85.31 89 LEU A C 1
ATOM 711 O O . LEU A 1 89 ? 14.964 -3.134 1.184 1.00 85.31 89 LEU A O 1
ATOM 715 N N . TRP A 1 90 ? 13.363 -3.047 2.750 1.00 84.75 90 TRP A N 1
ATOM 716 C CA . TRP A 1 90 ? 14.301 -2.944 3.864 1.00 84.75 90 TRP A CA 1
ATOM 717 C C . TRP A 1 90 ? 15.237 -4.157 3.942 1.00 84.75 90 TRP A C 1
ATOM 719 O O . TRP A 1 90 ? 16.459 -3.986 4.048 1.00 84.75 90 TRP A O 1
ATOM 729 N N . LEU A 1 91 ? 14.693 -5.369 3.804 1.00 85.12 91 LEU A N 1
ATOM 730 C CA . LEU A 1 91 ? 15.454 -6.616 3.809 1.00 85.12 91 LEU A CA 1
ATOM 731 C C . LEU A 1 91 ? 16.454 -6.661 2.646 1.00 85.12 91 LEU A C 1
ATOM 733 O O . LEU A 1 91 ? 17.629 -6.979 2.856 1.00 85.12 91 LEU A O 1
ATOM 737 N N . LEU A 1 92 ? 16.038 -6.242 1.446 1.00 82.50 92 LEU A N 1
ATOM 738 C CA . LEU A 1 92 ? 16.905 -6.156 0.266 1.00 82.50 92 LEU A CA 1
ATOM 739 C C . LEU A 1 92 ? 18.117 -5.235 0.512 1.00 82.50 92 LEU A C 1
ATOM 741 O O . LEU A 1 92 ? 19.248 -5.551 0.126 1.00 82.50 92 LEU A O 1
ATOM 745 N N . THR A 1 93 ? 17.921 -4.114 1.221 1.00 78.12 93 THR A N 1
ATOM 746 C CA . THR A 1 93 ? 19.033 -3.210 1.578 1.00 78.12 93 THR A CA 1
ATOM 747 C C . THR A 1 93 ? 19.979 -3.775 2.643 1.00 78.12 93 THR A C 1
ATOM 749 O O . THR A 1 93 ? 21.138 -3.338 2.712 1.00 78.12 93 THR A O 1
ATOM 752 N N . ARG A 1 94 ? 19.515 -4.724 3.471 1.00 71.12 94 ARG A N 1
ATOM 753 C CA . ARG A 1 94 ? 20.326 -5.432 4.479 1.00 71.12 94 ARG A CA 1
ATOM 754 C C . ARG A 1 94 ? 21.108 -6.597 3.877 1.00 71.12 94 ARG A C 1
ATOM 756 O O . ARG A 1 94 ? 22.291 -6.733 4.170 1.00 71.12 94 ARG A O 1
ATOM 763 N N . LEU A 1 95 ? 20.501 -7.378 2.985 1.00 61.59 95 LEU A N 1
ATOM 764 C CA . LEU A 1 95 ? 21.147 -8.519 2.317 1.00 61.59 95 LEU A CA 1
ATOM 765 C C . LEU A 1 95 ? 22.380 -8.103 1.502 1.00 61.59 95 LEU A C 1
ATOM 767 O O . LEU A 1 95 ? 23.402 -8.784 1.523 1.00 61.59 95 LEU A O 1
ATOM 771 N N . ARG A 1 96 ? 22.345 -6.923 0.874 1.00 57.78 96 ARG A N 1
ATOM 772 C CA . ARG A 1 96 ? 23.500 -6.347 0.161 1.00 57.78 96 ARG A CA 1
ATOM 773 C C . ARG A 1 96 ? 24.602 -5.802 1.076 1.00 57.78 96 ARG A C 1
ATOM 775 O O . ARG A 1 96 ? 25.579 -5.253 0.571 1.00 57.78 96 ARG A O 1
ATOM 782 N N . ALA A 1 97 ? 24.431 -5.819 2.395 1.00 54.34 97 ALA A N 1
ATOM 783 C CA . ALA A 1 97 ? 25.373 -5.267 3.370 1.00 54.34 97 ALA A CA 1
ATOM 784 C C . ALA A 1 97 ? 26.176 -6.349 4.106 1.00 54.34 97 ALA A C 1
ATOM 786 O O . ALA A 1 97 ? 26.654 -6.086 5.204 1.00 54.34 97 ALA A O 1
ATOM 787 N N . ARG A 1 98 ? 26.337 -7.549 3.528 1.00 52.56 98 ARG A N 1
ATOM 788 C CA . ARG A 1 98 ? 27.314 -8.508 4.053 1.00 52.56 98 ARG A CA 1
ATOM 789 C C . ARG A 1 98 ? 28.725 -7.941 3.844 1.00 52.56 98 ARG A C 1
ATOM 791 O O . ARG A 1 98 ? 29.095 -7.710 2.691 1.00 52.56 98 ARG A O 1
ATOM 798 N N . PRO A 1 99 ? 29.492 -7.683 4.919 1.00 49.75 99 PRO A N 1
ATOM 799 C CA . PRO A 1 99 ? 30.904 -7.371 4.804 1.00 49.75 99 PRO A CA 1
ATOM 800 C C . PRO A 1 99 ? 31.601 -8.591 4.213 1.00 49.75 99 PRO A C 1
ATOM 802 O O . PRO A 1 99 ? 31.327 -9.725 4.614 1.00 49.75 99 PRO A O 1
ATOM 805 N N . ALA A 1 100 ? 32.509 -8.355 3.276 1.00 57.06 100 ALA A N 1
ATOM 806 C CA . ALA A 1 100 ? 33.529 -9.315 2.902 1.00 57.06 100 ALA A CA 1
ATOM 807 C C . ALA A 1 100 ? 34.480 -9.513 4.098 1.00 57.06 100 ALA A C 1
ATOM 809 O O . ALA A 1 100 ? 35.613 -9.061 4.091 1.00 57.06 100 ALA A O 1
ATOM 810 N N . SER A 1 101 ? 34.019 -10.154 5.171 1.00 55.25 101 SER A N 1
ATOM 811 C CA . SER A 1 101 ? 34.899 -10.677 6.217 1.00 55.25 101 SER A CA 1
ATOM 812 C C . SER A 1 101 ? 35.356 -12.061 5.775 1.00 55.25 101 SER A C 1
ATOM 814 O O . SER A 1 101 ? 34.906 -13.080 6.292 1.00 55.25 101 SER A O 1
ATOM 816 N N . ARG A 1 102 ? 36.203 -12.079 4.743 1.00 57.78 102 ARG A N 1
ATOM 817 C CA . ARG A 1 102 ? 36.925 -13.270 4.280 1.00 57.78 102 ARG A CA 1
ATOM 818 C C . ARG A 1 102 ? 38.447 -13.080 4.275 1.00 57.78 102 ARG A C 1
ATOM 820 O O . ARG A 1 102 ? 39.140 -13.927 3.738 1.00 57.78 102 ARG A O 1
ATOM 827 N N . ASP A 1 103 ? 38.952 -12.052 4.961 1.00 59.41 103 ASP A N 1
ATOM 828 C CA . ASP A 1 103 ? 40.390 -11.734 4.994 1.00 59.41 103 ASP A CA 1
ATOM 829 C C . ASP A 1 103 ? 41.083 -12.080 6.326 1.00 59.41 103 ASP A C 1
ATOM 831 O O . ASP A 1 103 ? 42.243 -11.746 6.533 1.00 59.41 103 ASP A O 1
ATOM 835 N N . LEU A 1 104 ? 40.415 -12.792 7.244 1.00 65.81 104 LEU A N 1
ATOM 836 C CA . LEU A 1 104 ? 41.019 -13.209 8.523 1.00 65.81 104 LEU A CA 1
ATOM 837 C C . LEU A 1 104 ? 41.749 -14.565 8.472 1.00 65.81 104 LEU A C 1
ATOM 839 O O . LEU A 1 104 ? 42.214 -15.030 9.507 1.00 65.81 104 LEU A O 1
ATOM 843 N N . PHE A 1 105 ? 41.888 -15.185 7.294 1.00 62.38 105 PHE A N 1
ATOM 844 C CA . PHE A 1 105 ? 42.571 -16.481 7.133 1.00 62.38 105 PHE A CA 1
ATOM 845 C C . PHE A 1 105 ? 43.990 -16.388 6.533 1.00 62.38 105 PHE A C 1
ATOM 847 O O . PHE A 1 105 ? 44.623 -17.412 6.313 1.00 62.38 105 PHE A O 1
ATOM 854 N N . MET A 1 106 ? 44.516 -15.179 6.298 1.00 61.88 106 MET A N 1
ATOM 855 C CA . MET A 1 106 ? 45.876 -14.939 5.774 1.00 61.88 106 MET A CA 1
ATOM 856 C C . MET A 1 106 ? 46.872 -14.572 6.893 1.00 61.88 106 MET A C 1
ATOM 858 O O . MET A 1 106 ? 47.679 -13.656 6.753 1.00 61.88 106 MET A O 1
ATOM 862 N N . ARG A 1 107 ? 46.787 -15.243 8.046 1.00 54.28 107 ARG A N 1
ATOM 863 C CA . ARG A 1 107 ? 47.855 -15.237 9.057 1.00 54.28 107 ARG A CA 1
ATOM 864 C C . ARG A 1 107 ? 48.423 -16.647 9.165 1.00 54.28 107 ARG A C 1
ATOM 866 O O . ARG A 1 107 ? 48.007 -17.399 10.041 1.00 54.28 107 ARG A O 1
ATOM 873 N N . HIS A 1 108 ? 49.349 -16.973 8.273 1.00 62.75 108 HIS A N 1
ATOM 874 C CA . HIS A 1 108 ? 50.315 -18.053 8.439 1.00 62.75 108 HIS A CA 1
ATOM 875 C C . HIS A 1 108 ? 51.665 -17.573 7.926 1.00 62.75 108 HIS A C 1
ATOM 877 O O . HIS A 1 108 ? 51.676 -16.957 6.838 1.00 62.75 108 HIS A O 1
#

Radius of gyration: 19.54 Å; chains: 1; bounding box: 68×27×41 Å

Organism: NCBI:txid1862145

Sequence (108 aa):
MRRFFRFLALILILLALALAARDGYVSWQTGRLNIMDAGTLWAGLHRDSLQLAEPAITRYLHPYLWHPVTVTILLMPAWLVFGVLGIGLWLLTRLRARPASRDLFMRH